Protein AF-A0A940TZG3-F1 (afdb_monomer_lite)

Sequence (164 aa):
MNTTQSSKTPIVAAWIVVLLCSLLPKIILQEVFGHKVSADVQALMSLSVIGIALLATLVWRSIRGLRQFLIVLVVLVGSQWLVYNRIDELGSYPGWLKNPSFNVYMLAEQSLNLLVTLAVIATLLLMKKKRQDFYLVKGDLDAPAQPIRWLGVKQGDRWKRFGA

Radius of gyration: 20.72 Å; chains: 1; bounding box: 46×43×55 Å

Secondary structure (DSSP, 8-state):
-------SHHHHHHHHHHHHHSSHHHHIIIIIT-----HHHHHHHHHHHHHHHHHHHHH-GGGGGGHHHHHHHHHHHHHHHHIIIIITTSTTHHHHHT-S-HHHHHHHHHHHHHHHHHHHHHHHHHTT--GGGGT-S---TTSBPPP-GGGT--TT-BGGGS--

pLDDT: mean 87.6, std 12.86, range [37.34, 97.81]

Foldseek 3Di:
DDPPDLPCVLVVLVVVLPCQLDCNVVCCCCVVVVDHDDLVNSLVRSLVSLVVLCVCLVVDVSNVVCNLVSVLSNLLSVLLSCLVVPVCPDDCNVVQCPDPDPVSNVVSVVVSVVSSVVSSVVSCVVVVHDCVVVPVDPDDQQDFDDDPPVVVRDTRDGNVVVPD

Structure (mmCIF, N/CA/C/O backbone):
data_AF-A0A940TZG3-F1
#
_entry.id   AF-A0A940TZG3-F1
#
loop_
_atom_site.group_PDB
_atom_site.id
_atom_site.type_symbol
_atom_site.label_atom_id
_atom_site.label_alt_id
_atom_site.label_comp_id
_atom_site.label_asym_id
_atom_site.label_entity_id
_atom_site.label_seq_id
_atom_site.pdbx_PDB_ins_code
_atom_site.Cartn_x
_atom_site.Cartn_y
_atom_site.Cartn_z
_atom_site.occupancy
_atom_site.B_iso_or_equiv
_atom_site.auth_seq_id
_atom_site.auth_comp_id
_atom_site.auth_asym_id
_atom_site.auth_atom_id
_atom_site.pdbx_PDB_model_num
ATOM 1 N N . MET A 1 1 ? -19.814 -0.977 36.874 1.00 37.34 1 MET A N 1
ATOM 2 C CA . MET A 1 1 ? -19.147 -0.616 35.601 1.00 37.34 1 MET A CA 1
ATOM 3 C C . MET A 1 1 ? -18.986 -1.885 34.785 1.00 37.34 1 MET A C 1
ATOM 5 O O . MET A 1 1 ? -18.140 -2.699 35.121 1.00 37.34 1 MET A O 1
ATOM 9 N N . ASN A 1 2 ? -19.831 -2.091 33.773 1.00 38.50 2 ASN A N 1
ATOM 10 C CA . ASN A 1 2 ? -19.703 -3.240 32.877 1.00 38.50 2 ASN A CA 1
ATOM 11 C C . ASN A 1 2 ? -18.550 -2.957 31.916 1.00 38.50 2 ASN A C 1
ATOM 13 O O . ASN A 1 2 ? -18.676 -2.131 31.014 1.00 38.50 2 ASN A O 1
ATOM 17 N N . THR A 1 3 ? -17.410 -3.602 32.136 1.00 43.81 3 THR A N 1
ATOM 18 C CA . THR A 1 3 ? -16.317 -3.634 31.171 1.00 43.81 3 THR A CA 1
ATOM 19 C C . THR A 1 3 ? -16.799 -4.440 29.970 1.00 43.81 3 THR A C 1
ATOM 21 O O . THR A 1 3 ? -16.796 -5.666 29.974 1.00 43.81 3 THR A O 1
ATOM 24 N N . THR A 1 4 ? -17.285 -3.757 28.934 1.00 51.00 4 THR A N 1
ATOM 25 C CA . THR A 1 4 ? -17.540 -4.373 27.629 1.00 51.00 4 THR A CA 1
ATOM 26 C C . THR A 1 4 ? -16.246 -5.022 27.157 1.00 51.00 4 THR A C 1
ATOM 28 O O . THR A 1 4 ? -15.313 -4.333 26.744 1.00 51.00 4 THR A O 1
ATOM 31 N N . GLN A 1 5 ? -16.173 -6.349 27.275 1.00 51.84 5 GLN A N 1
ATOM 32 C CA . GLN A 1 5 ? -15.099 -7.171 26.737 1.00 51.84 5 GLN A CA 1
ATOM 33 C C . GLN A 1 5 ? -14.952 -6.827 25.252 1.00 51.84 5 GLN A C 1
ATOM 35 O O . GLN A 1 5 ? -15.827 -7.130 24.441 1.00 51.84 5 GLN A O 1
ATOM 40 N N . SER A 1 6 ? -13.862 -6.142 24.903 1.00 58.22 6 SER A N 1
ATOM 41 C CA . SER A 1 6 ? -13.517 -5.864 23.512 1.00 58.22 6 SER A CA 1
ATOM 42 C C . SER A 1 6 ? -13.380 -7.202 22.788 1.00 58.22 6 SER A C 1
ATOM 44 O O . SER A 1 6 ? -12.505 -8.008 23.117 1.00 58.22 6 SER A O 1
ATOM 46 N N . SER A 1 7 ? -14.289 -7.487 21.853 1.00 71.44 7 SER A N 1
ATOM 47 C CA . SER A 1 7 ? -14.236 -8.723 21.078 1.00 71.44 7 SER A CA 1
ATOM 48 C C . SER A 1 7 ? -12.903 -8.765 20.330 1.00 71.44 7 SER A C 1
ATOM 50 O O . SER A 1 7 ? -12.586 -7.833 19.590 1.00 71.44 7 SER A O 1
ATOM 52 N N . LYS A 1 8 ? -12.129 -9.842 20.487 1.00 86.69 8 LYS A N 1
ATOM 53 C CA . LYS A 1 8 ? -10.861 -10.032 19.757 1.00 86.69 8 LYS A CA 1
ATOM 54 C C . LYS A 1 8 ? -11.081 -10.261 18.252 1.00 86.69 8 LYS A C 1
ATOM 56 O O . LYS A 1 8 ? -10.155 -10.114 17.464 1.00 86.69 8 LYS A O 1
ATOM 61 N N . THR A 1 9 ? -12.313 -10.569 17.847 1.00 88.25 9 THR A N 1
ATOM 62 C CA . THR A 1 9 ? -12.733 -10.890 16.475 1.00 88.25 9 THR A CA 1
ATOM 63 C C . THR A 1 9 ? -12.322 -9.859 15.412 1.00 88.25 9 THR A C 1
ATOM 65 O O . THR A 1 9 ? -11.658 -10.261 14.462 1.00 88.25 9 THR A O 1
ATOM 68 N N . PRO A 1 10 ? -12.635 -8.549 15.523 1.00 89.50 10 PRO A N 1
ATOM 69 C CA . PRO A 1 10 ? -12.191 -7.541 14.556 1.00 89.50 10 PRO A CA 1
ATOM 70 C C . PRO A 1 10 ? -10.668 -7.424 14.451 1.00 89.50 10 PRO A C 1
ATOM 72 O O . PRO A 1 10 ? -10.163 -7.182 13.361 1.00 89.50 10 PRO A O 1
ATOM 75 N N . ILE A 1 11 ? -9.938 -7.626 15.552 1.00 91.69 11 ILE A N 1
ATOM 76 C CA . ILE A 1 11 ? -8.469 -7.575 15.560 1.00 91.69 11 ILE A CA 1
ATOM 77 C C . ILE A 1 11 ? -7.903 -8.773 14.796 1.00 91.69 11 ILE A C 1
ATOM 79 O O . ILE A 1 11 ? -7.054 -8.603 13.927 1.00 91.69 11 ILE A O 1
ATOM 83 N N . VAL A 1 12 ? -8.402 -9.979 15.077 1.00 93.69 12 VAL A N 1
ATOM 84 C CA . VAL A 1 12 ? -7.994 -11.200 14.364 1.00 93.69 12 VAL A CA 1
ATOM 85 C C . VAL A 1 12 ? -8.344 -11.100 12.878 1.00 93.69 12 VAL A C 1
ATOM 87 O O . VAL A 1 12 ? -7.501 -11.386 12.034 1.00 93.69 12 VAL A O 1
ATOM 90 N N . ALA A 1 13 ? -9.548 -10.627 12.547 1.00 93.38 13 ALA A N 1
ATOM 91 C CA . ALA A 1 13 ? -9.963 -10.412 11.164 1.00 93.38 13 ALA A CA 1
ATOM 92 C C . ALA A 1 13 ? -9.050 -9.409 10.440 1.00 93.38 13 ALA A C 1
ATOM 94 O O . ALA A 1 13 ? -8.644 -9.663 9.309 1.00 93.38 13 ALA A O 1
ATOM 95 N N . ALA A 1 14 ? -8.680 -8.304 11.098 1.00 94.38 14 ALA A N 1
ATOM 96 C CA . ALA A 1 14 ? -7.744 -7.331 10.542 1.00 94.38 14 ALA A CA 1
ATOM 97 C C . ALA A 1 14 ? -6.375 -7.960 10.252 1.00 94.38 14 ALA A C 1
ATOM 99 O O . ALA A 1 14 ? -5.854 -7.788 9.154 1.00 94.38 14 ALA A O 1
ATOM 100 N N . TRP A 1 15 ? -5.823 -8.735 11.191 1.00 96.62 15 TRP A N 1
ATOM 101 C CA . TRP A 1 15 ? -4.545 -9.425 10.996 1.00 96.62 15 TRP A CA 1
ATOM 102 C C . TRP A 1 15 ? -4.584 -10.423 9.846 1.00 96.62 15 TRP A C 1
ATOM 104 O O . TRP A 1 15 ? -3.663 -10.437 9.036 1.00 96.62 15 TRP A O 1
ATOM 114 N N . ILE A 1 16 ? -5.653 -11.213 9.729 1.00 96.19 16 ILE A N 1
ATOM 115 C CA . ILE A 1 16 ? -5.824 -12.145 8.608 1.00 96.19 16 ILE A CA 1
ATOM 116 C C . ILE A 1 16 ? -5.810 -11.382 7.281 1.00 96.19 16 ILE A C 1
ATOM 118 O O . ILE A 1 16 ? -5.067 -11.752 6.374 1.00 96.19 16 ILE A O 1
ATOM 122 N N . VAL A 1 17 ? -6.574 -10.290 7.176 1.00 96.62 17 VAL A N 1
ATOM 123 C CA . VAL A 1 17 ? -6.608 -9.467 5.958 1.00 96.62 17 VAL A CA 1
ATOM 124 C C . VAL A 1 17 ? -5.228 -8.885 5.647 1.00 96.62 17 VAL A C 1
ATOM 126 O O . VAL A 1 17 ? -4.785 -8.974 4.507 1.00 96.62 17 VAL A O 1
ATOM 129 N N . VAL A 1 18 ? -4.521 -8.339 6.641 1.00 96.50 18 VAL A N 1
ATOM 130 C CA . VAL A 1 18 ? -3.173 -7.773 6.461 1.00 96.50 18 VAL A CA 1
ATOM 131 C C . VAL A 1 18 ? -2.186 -8.830 5.977 1.00 96.50 18 VAL A C 1
ATOM 133 O O . VAL A 1 18 ? -1.471 -8.592 5.008 1.00 96.50 18 VAL A O 1
ATOM 136 N N . LEU A 1 19 ? -2.167 -10.006 6.606 1.00 97.31 19 LEU A N 1
ATOM 137 C CA . LEU A 1 19 ? -1.275 -11.099 6.222 1.00 97.31 19 LEU A CA 1
ATOM 138 C C . LEU A 1 19 ? -1.537 -11.554 4.784 1.00 97.31 19 LEU A C 1
ATOM 140 O O . LEU A 1 19 ? -0.593 -11.683 4.006 1.00 97.31 19 LEU A O 1
ATOM 144 N N . LEU A 1 20 ? -2.807 -11.716 4.411 1.00 96.69 20 LEU A N 1
ATOM 145 C CA . LEU A 1 20 ? -3.214 -12.116 3.063 1.00 96.69 20 LEU A CA 1
ATOM 146 C C . LEU A 1 20 ? -3.005 -11.024 2.002 1.00 96.69 20 LEU A C 1
ATOM 148 O O . LEU A 1 20 ? -2.888 -11.348 0.827 1.00 96.69 20 LEU A O 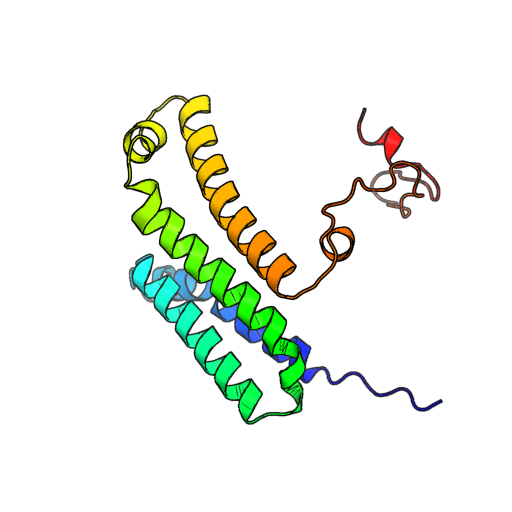1
ATOM 152 N N . CYS A 1 21 ? -2.953 -9.747 2.382 1.00 95.69 21 CYS A N 1
ATOM 153 C CA . CYS A 1 21 ? -2.664 -8.651 1.447 1.00 95.69 21 CYS A CA 1
ATOM 154 C C . CYS A 1 21 ? -1.169 -8.311 1.352 1.00 95.69 21 CYS A C 1
ATOM 156 O O . CYS A 1 21 ? -0.775 -7.524 0.489 1.00 95.69 21 CYS A O 1
ATOM 158 N N . SER A 1 22 ? -0.347 -8.850 2.256 1.00 94.69 22 SER A N 1
ATOM 159 C CA . SER A 1 22 ? 1.092 -8.591 2.310 1.00 94.69 22 SER A CA 1
ATOM 160 C C . SER A 1 22 ? 1.860 -9.309 1.191 1.00 94.69 22 SER A C 1
ATOM 162 O O . SER A 1 22 ? 1.285 -9.960 0.322 1.00 94.69 22 SER A O 1
ATOM 164 N N . LEU A 1 23 ? 3.192 -9.225 1.219 1.00 93.38 23 LEU A N 1
ATOM 165 C CA . LEU A 1 23 ? 4.049 -9.995 0.314 1.00 93.38 23 LEU A CA 1
ATOM 166 C C . LEU A 1 23 ? 4.066 -11.500 0.629 1.00 93.38 23 LEU A C 1
ATOM 168 O O . LEU A 1 23 ? 4.525 -12.271 -0.209 1.00 93.38 23 LEU A O 1
ATOM 172 N N . LEU A 1 24 ? 3.560 -11.938 1.790 1.00 95.12 24 LEU A N 1
ATOM 173 C CA . LEU A 1 24 ? 3.619 -13.344 2.212 1.00 95.12 24 LEU A CA 1
ATOM 174 C C . LEU A 1 24 ? 3.020 -14.317 1.187 1.00 95.12 24 LEU A C 1
ATOM 176 O O . LEU A 1 24 ? 3.726 -15.248 0.805 1.00 95.12 24 LEU A O 1
ATOM 180 N N . PRO A 1 25 ? 1.782 -14.132 0.687 1.00 94.50 25 PRO A N 1
ATOM 181 C CA . PRO A 1 25 ? 1.214 -15.056 -0.293 1.00 94.50 25 PRO A CA 1
ATOM 182 C C . PRO A 1 25 ? 2.023 -15.108 -1.588 1.00 94.50 25 PRO A C 1
ATOM 184 O O . PRO A 1 25 ? 2.188 -16.180 -2.159 1.00 94.50 25 PRO A O 1
ATOM 187 N N . LYS A 1 26 ? 2.572 -13.967 -2.024 1.00 94.44 26 LYS A N 1
ATOM 188 C CA . L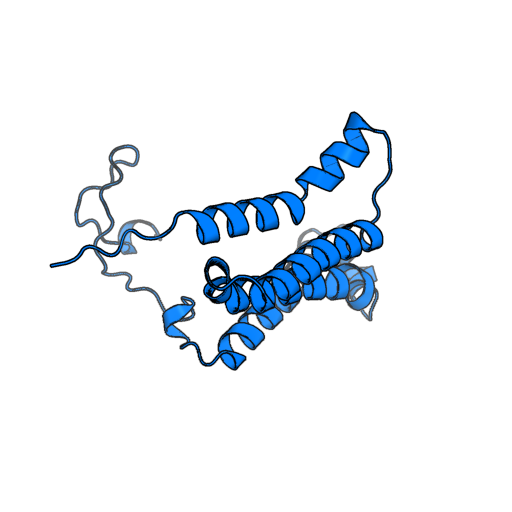YS A 1 26 ? 3.450 -13.901 -3.195 1.00 94.44 26 LYS A CA 1
ATOM 189 C C . LYS A 1 26 ? 4.731 -14.700 -2.977 1.00 94.44 26 LYS A C 1
ATOM 191 O O . LYS A 1 26 ? 5.069 -15.506 -3.835 1.00 94.44 26 LYS A O 1
ATOM 196 N N . ILE A 1 27 ? 5.404 -14.503 -1.844 1.00 94.25 27 ILE A N 1
ATOM 197 C CA . ILE A 1 27 ? 6.637 -15.223 -1.494 1.00 94.25 27 ILE A CA 1
ATOM 198 C C . ILE A 1 27 ? 6.364 -16.724 -1.426 1.00 94.25 27 ILE A C 1
ATOM 200 O O . ILE A 1 27 ? 7.097 -17.501 -2.019 1.00 94.25 27 ILE A O 1
ATOM 204 N N . ILE A 1 28 ? 5.280 -17.142 -0.768 1.00 95.88 28 ILE A N 1
ATOM 205 C CA . ILE A 1 28 ? 4.913 -18.558 -0.676 1.00 95.88 28 ILE A CA 1
ATOM 206 C C . ILE A 1 28 ? 4.668 -19.141 -2.075 1.00 95.88 28 ILE A C 1
ATOM 208 O O . ILE A 1 28 ? 5.231 -20.177 -2.413 1.00 95.88 28 ILE A O 1
ATOM 212 N N . LEU A 1 29 ? 3.874 -18.477 -2.918 1.00 95.56 29 LEU A N 1
ATOM 213 C CA . LEU A 1 29 ? 3.596 -18.953 -4.277 1.00 95.56 29 LEU A CA 1
ATOM 214 C C . LEU A 1 29 ? 4.853 -19.019 -5.153 1.00 95.56 29 LEU A C 1
ATOM 216 O O . LEU A 1 29 ? 5.009 -19.973 -5.912 1.00 95.56 29 LEU A O 1
ATOM 220 N N . GLN A 1 30 ? 5.748 -18.039 -5.038 1.00 95.62 30 GLN A N 1
ATOM 221 C CA . GLN A 1 30 ? 6.972 -17.977 -5.837 1.00 95.62 30 GLN A CA 1
ATOM 222 C C . GLN A 1 30 ? 8.027 -18.979 -5.361 1.00 95.62 30 GLN A C 1
ATOM 224 O O . GLN A 1 30 ? 8.519 -19.756 -6.173 1.00 95.62 30 GLN A O 1
ATOM 229 N N . GLU A 1 31 ? 8.338 -18.991 -4.067 1.00 94.69 31 GLU A N 1
ATOM 230 C CA . GLU A 1 31 ? 9.456 -19.760 -3.508 1.00 94.69 31 GLU A CA 1
ATOM 231 C C . GLU A 1 31 ? 9.083 -21.211 -3.194 1.00 94.69 31 GLU A C 1
ATOM 233 O O . GLU A 1 31 ? 9.894 -22.113 -3.381 1.00 94.69 31 GLU A O 1
ATOM 238 N N . VAL A 1 32 ? 7.855 -21.467 -2.729 1.00 95.75 32 VAL A N 1
ATOM 239 C CA . VAL A 1 32 ? 7.424 -22.823 -2.341 1.00 95.75 32 VAL A CA 1
ATOM 240 C C . VAL A 1 32 ? 6.801 -23.562 -3.521 1.00 95.75 32 VAL A C 1
ATOM 242 O O . VAL A 1 32 ? 7.040 -24.754 -3.696 1.00 95.75 32 VAL A O 1
ATOM 245 N N . PHE A 1 33 ? 6.004 -22.866 -4.337 1.00 94.38 33 PHE A N 1
ATOM 246 C CA . PHE A 1 33 ? 5.251 -23.481 -5.437 1.00 94.38 33 PHE A CA 1
ATOM 247 C C . PHE A 1 33 ? 5.826 -23.189 -6.832 1.00 94.38 33 PHE A C 1
ATOM 249 O O . PHE A 1 33 ? 5.330 -23.731 -7.817 1.00 94.38 33 PHE A O 1
ATOM 256 N N . GLY A 1 34 ? 6.856 -22.343 -6.953 1.00 92.38 34 GLY A N 1
ATOM 257 C CA . GLY A 1 34 ? 7.477 -22.008 -8.241 1.00 92.38 34 GLY A CA 1
ATOM 258 C C . GLY A 1 34 ? 6.598 -21.161 -9.173 1.00 92.38 34 GLY A C 1
ATOM 259 O O . GLY A 1 34 ? 6.909 -21.008 -10.356 1.00 92.38 34 GLY A O 1
ATOM 260 N N . HIS A 1 35 ? 5.492 -20.599 -8.679 1.00 92.44 35 HIS A N 1
ATOM 261 C CA . HIS A 1 35 ? 4.564 -19.799 -9.473 1.00 92.44 35 HIS A CA 1
ATOM 262 C C . HIS A 1 35 ? 4.963 -18.323 -9.474 1.00 92.44 35 HIS A C 1
ATOM 264 O O . HIS A 1 35 ? 4.881 -17.629 -8.461 1.00 92.44 35 HIS A O 1
ATOM 270 N N . LYS A 1 36 ? 5.335 -17.793 -10.644 1.00 91.69 36 LYS A N 1
ATOM 271 C CA . LYS A 1 36 ? 5.643 -16.366 -10.802 1.00 91.69 36 LYS A CA 1
ATOM 272 C C . LYS A 1 36 ? 4.377 -15.513 -10.687 1.00 91.69 36 LYS A C 1
ATOM 274 O O . LYS A 1 36 ? 3.588 -15.425 -11.621 1.00 91.69 36 LYS A O 1
ATOM 279 N N . VAL A 1 37 ? 4.221 -14.840 -9.551 1.00 92.69 37 VAL A N 1
ATOM 280 C CA . VAL A 1 37 ? 3.147 -13.860 -9.327 1.00 92.69 37 VAL A CA 1
ATOM 281 C C . VAL A 1 37 ? 3.551 -12.482 -9.869 1.00 92.69 37 VAL A C 1
ATOM 283 O O . VAL A 1 37 ? 4.501 -11.871 -9.369 1.00 92.69 37 VAL A O 1
ATOM 286 N N . SER A 1 38 ? 2.832 -11.992 -10.884 1.00 93.50 38 SER A N 1
ATOM 287 C CA . SER A 1 38 ? 2.985 -10.628 -11.415 1.00 93.50 38 SER A CA 1
ATOM 288 C C . SER A 1 38 ? 2.355 -9.578 -10.488 1.00 93.50 38 SER A C 1
ATOM 290 O O . SER A 1 38 ? 1.576 -9.911 -9.592 1.00 93.50 38 SER A O 1
ATOM 292 N N . ALA A 1 39 ? 2.671 -8.298 -10.706 1.00 90.69 39 ALA A N 1
ATOM 293 C CA . ALA A 1 39 ? 2.089 -7.197 -9.934 1.00 90.69 39 ALA A CA 1
ATOM 294 C C . ALA A 1 39 ? 0.557 -7.117 -10.085 1.00 90.69 39 ALA A C 1
ATOM 296 O O . ALA A 1 39 ? -0.139 -6.876 -9.099 1.00 90.69 39 ALA A O 1
ATOM 297 N N . ASP A 1 40 ? 0.029 -7.393 -11.282 1.00 94.31 40 ASP A N 1
ATOM 298 C CA . ASP A 1 40 ? -1.416 -7.433 -11.544 1.00 94.31 40 ASP A CA 1
ATOM 299 C C . ASP A 1 40 ? -2.111 -8.540 -10.752 1.00 94.31 40 ASP A C 1
ATOM 301 O O . ASP A 1 40 ? -3.124 -8.300 -10.097 1.00 94.31 40 ASP A O 1
ATOM 305 N N . VAL A 1 41 ? -1.543 -9.751 -10.762 1.00 94.69 41 VAL A N 1
ATOM 306 C CA . VAL A 1 41 ? -2.100 -10.893 -10.025 1.00 94.69 41 VAL A CA 1
ATOM 307 C C . VAL A 1 41 ? -2.036 -10.634 -8.523 1.00 94.69 41 VAL A C 1
ATOM 309 O O . VAL A 1 41 ? -3.010 -10.883 -7.818 1.00 94.69 41 VAL A O 1
ATOM 312 N N . GLN A 1 42 ? -0.928 -10.074 -8.031 1.00 94.75 42 GLN A N 1
ATOM 313 C CA . GLN A 1 42 ? -0.787 -9.704 -6.625 1.00 94.75 42 GLN A CA 1
ATOM 314 C C . GLN A 1 42 ? -1.846 -8.676 -6.202 1.00 94.75 42 GLN A C 1
ATOM 316 O O . GLN A 1 42 ? -2.507 -8.861 -5.180 1.00 94.75 42 GLN A O 1
ATOM 321 N N . ALA A 1 43 ? -2.030 -7.607 -6.981 1.00 95.38 43 ALA A N 1
ATOM 322 C CA . ALA A 1 43 ? -3.036 -6.593 -6.689 1.00 95.38 43 ALA A CA 1
ATOM 323 C C . ALA A 1 43 ? -4.451 -7.179 -6.737 1.00 95.38 43 ALA A C 1
ATOM 325 O O . ALA A 1 43 ? -5.245 -6.924 -5.834 1.00 95.38 43 ALA A O 1
ATOM 326 N N . LEU A 1 44 ? -4.750 -8.018 -7.733 1.00 96.44 44 LEU A N 1
ATOM 327 C CA . LEU A 1 44 ? -6.036 -8.699 -7.853 1.00 96.44 44 LEU A CA 1
ATOM 328 C C . LEU A 1 44 ? -6.316 -9.603 -6.648 1.00 96.44 44 LEU A C 1
ATOM 330 O O . LEU A 1 44 ? -7.421 -9.562 -6.108 1.00 96.44 44 LEU A O 1
ATOM 334 N N . MET A 1 45 ? -5.333 -10.385 -6.193 1.00 96.38 45 MET A N 1
ATOM 335 C CA . MET A 1 45 ? -5.456 -11.224 -4.997 1.00 96.38 45 MET A CA 1
ATOM 336 C C . MET A 1 45 ? -5.769 -10.380 -3.758 1.00 96.38 45 MET A C 1
ATOM 338 O O . MET A 1 45 ? -6.761 -10.640 -3.075 1.00 96.38 45 MET A O 1
ATOM 342 N N . SER A 1 46 ? -4.976 -9.337 -3.498 1.00 97.00 46 SER A N 1
ATOM 343 C CA . SER A 1 46 ? -5.174 -8.456 -2.343 1.00 97.00 46 SER A CA 1
ATOM 344 C C . SER A 1 46 ? -6.527 -7.741 -2.401 1.00 97.00 46 SER A C 1
ATOM 346 O O . SER A 1 46 ? -7.274 -7.750 -1.424 1.00 97.00 46 SER A O 1
ATOM 348 N N . LEU A 1 47 ? -6.909 -7.181 -3.553 1.00 97.50 47 LEU A N 1
ATOM 349 C CA . LEU A 1 47 ? -8.208 -6.525 -3.732 1.00 97.50 47 LEU A CA 1
ATOM 350 C C . LEU A 1 47 ? -9.377 -7.505 -3.586 1.00 97.50 47 LEU A C 1
ATOM 352 O O . LEU A 1 47 ? -10.403 -7.133 -3.020 1.00 97.50 47 LEU A O 1
ATOM 356 N N . SER A 1 48 ? -9.220 -8.757 -4.020 1.00 97.38 48 SER A N 1
ATOM 357 C CA . SER A 1 48 ? -10.232 -9.803 -3.829 1.00 97.38 48 SER A CA 1
ATOM 358 C C . SER A 1 48 ? -10.419 -10.133 -2.349 1.00 97.38 48 SER A C 1
ATOM 360 O O . SER A 1 48 ? -11.550 -10.176 -1.868 1.00 97.38 48 SER A O 1
ATOM 362 N N . VAL A 1 49 ? -9.325 -10.287 -1.596 1.00 97.75 49 VAL A N 1
ATOM 363 C CA . VAL A 1 49 ? -9.368 -10.508 -0.139 1.00 97.75 49 VAL A CA 1
ATOM 364 C C . VAL A 1 49 ? -10.071 -9.346 0.562 1.00 97.75 49 VAL A C 1
ATOM 366 O O . VAL A 1 49 ? -10.961 -9.566 1.387 1.00 97.75 49 VAL A O 1
ATOM 369 N N . ILE A 1 50 ? -9.723 -8.105 0.213 1.00 97.50 50 ILE A N 1
ATOM 370 C CA . ILE A 1 50 ? -10.340 -6.913 0.804 1.00 97.50 50 ILE A CA 1
ATOM 371 C C . ILE A 1 50 ? -11.819 -6.809 0.411 1.00 97.50 50 ILE A C 1
ATOM 373 O O . ILE A 1 50 ? -12.652 -6.486 1.257 1.00 97.50 50 ILE A O 1
ATOM 377 N N . GLY A 1 51 ? -12.165 -7.124 -0.838 1.00 97.12 51 GLY A N 1
ATOM 378 C CA . GLY A 1 51 ? -13.540 -7.156 -1.332 1.00 97.12 51 GLY A CA 1
ATOM 379 C C . GLY A 1 51 ? -14.402 -8.155 -0.562 1.00 97.12 51 GLY A C 1
ATOM 380 O O . GLY A 1 51 ? -15.472 -7.797 -0.069 1.00 97.12 51 GLY A O 1
ATOM 381 N N . ILE A 1 52 ? -13.902 -9.376 -0.358 1.00 97.00 52 ILE A N 1
ATOM 382 C CA . ILE A 1 52 ? -14.570 -10.397 0.461 1.00 97.00 52 ILE A CA 1
ATOM 383 C C . ILE A 1 52 ? -14.725 -9.908 1.906 1.00 97.00 52 ILE A C 1
ATOM 385 O O . ILE A 1 52 ? -15.808 -10.023 2.481 1.00 97.00 52 ILE A O 1
ATOM 389 N N . ALA A 1 53 ? -13.685 -9.307 2.492 1.00 95.88 53 ALA A N 1
ATOM 390 C CA . ALA A 1 53 ? -13.754 -8.762 3.846 1.00 95.88 53 ALA A CA 1
ATOM 391 C C . ALA A 1 53 ? -14.792 -7.631 3.965 1.00 95.88 53 ALA A C 1
ATOM 393 O O . ALA A 1 53 ? -15.550 -7.590 4.936 1.00 95.88 53 ALA A O 1
ATOM 394 N N . LEU A 1 54 ? -14.882 -6.743 2.968 1.00 95.56 54 LEU A N 1
ATOM 395 C CA . LEU A 1 54 ? -15.884 -5.676 2.905 1.00 95.56 54 LEU A CA 1
ATOM 396 C C . LEU A 1 54 ? -17.301 -6.248 2.839 1.00 95.56 54 LEU A C 1
ATOM 398 O O . LEU A 1 54 ? -18.158 -5.817 3.616 1.00 95.56 54 LEU A O 1
ATOM 402 N N . LEU A 1 55 ? -17.537 -7.251 1.989 1.00 95.81 55 LEU A N 1
ATOM 403 C CA . LEU A 1 55 ? -18.819 -7.956 1.908 1.00 95.81 55 LEU A CA 1
ATOM 404 C C . LEU A 1 55 ? -19.169 -8.633 3.238 1.00 95.81 55 LEU A C 1
ATOM 406 O O . LEU A 1 55 ? -20.296 -8.501 3.723 1.00 95.81 55 LEU A O 1
ATOM 410 N N . ALA A 1 56 ? -18.193 -9.260 3.899 1.00 94.12 56 ALA A N 1
ATOM 411 C CA . ALA A 1 56 ? -18.385 -9.865 5.213 1.00 94.12 56 ALA A CA 1
ATOM 412 C C . ALA A 1 56 ? -18.838 -8.831 6.261 1.00 94.12 56 ALA A C 1
ATOM 414 O O . ALA A 1 56 ? -19.646 -9.155 7.134 1.00 94.12 56 ALA A O 1
ATOM 415 N N . THR A 1 57 ? -18.420 -7.561 6.154 1.00 93.44 57 THR A N 1
ATOM 416 C CA . THR A 1 57 ? -18.905 -6.498 7.055 1.00 93.44 57 THR A CA 1
ATOM 417 C C . THR A 1 57 ? -20.382 -6.134 6.871 1.00 93.44 57 THR A C 1
ATOM 419 O O . THR A 1 57 ? -20.961 -5.471 7.736 1.00 93.44 57 THR A O 1
ATOM 422 N N . LEU A 1 58 ? -21.026 -6.500 5.761 1.00 91.06 58 LEU A N 1
ATOM 423 C CA . LEU A 1 58 ? -22.463 -6.269 5.569 1.00 91.06 58 LEU A CA 1
ATOM 424 C C . LEU A 1 58 ? -23.271 -7.254 6.423 1.00 91.06 58 LEU A C 1
ATOM 426 O O . LEU A 1 58 ? -24.167 -6.850 7.174 1.00 91.06 58 LEU A O 1
ATOM 430 N N . VAL A 1 59 ? -22.866 -8.523 6.382 1.00 92.00 59 VAL A N 1
ATOM 431 C CA . VAL A 1 59 ? -23.530 -9.642 7.059 1.00 92.00 59 VAL A CA 1
ATOM 432 C C . VAL A 1 59 ? -23.158 -9.693 8.545 1.00 92.00 59 VAL A C 1
ATOM 434 O O . VAL A 1 59 ? -24.025 -9.830 9.408 1.00 92.00 59 VAL A O 1
ATOM 437 N N . TRP A 1 60 ? -21.880 -9.498 8.882 1.00 88.75 60 TRP A N 1
ATOM 438 C CA . TRP A 1 60 ? -21.365 -9.771 10.221 1.00 88.75 60 TRP A CA 1
ATOM 439 C C . TRP A 1 60 ? -21.177 -8.495 11.055 1.00 88.75 60 TRP A C 1
ATOM 441 O O . TRP A 1 60 ? -20.248 -7.708 10.862 1.00 88.75 60 TRP A O 1
ATOM 451 N N . ARG A 1 61 ? -22.064 -8.294 12.044 1.00 83.12 61 ARG A N 1
ATOM 452 C CA . ARG A 1 61 ? -22.075 -7.102 12.921 1.00 83.12 61 ARG A CA 1
ATOM 453 C C . ARG A 1 61 ? -20.750 -6.869 13.659 1.00 83.12 61 ARG A C 1
ATOM 455 O O . ARG A 1 61 ? -20.355 -5.718 13.811 1.00 83.12 61 ARG A O 1
ATOM 462 N N . SER A 1 62 ? -20.052 -7.937 14.056 1.00 85.06 62 SER A N 1
ATOM 463 C CA . SER A 1 62 ? -18.809 -7.860 14.843 1.00 85.06 62 SER A CA 1
ATOM 464 C C . SER A 1 62 ? -17.639 -7.194 14.110 1.00 85.06 62 SER A C 1
ATOM 466 O O . SER A 1 62 ? -16.758 -6.648 14.766 1.00 85.06 62 SER A O 1
ATOM 468 N N . ILE A 1 63 ? -17.617 -7.226 12.773 1.00 89.25 63 ILE A N 1
ATOM 469 C CA . ILE A 1 63 ? -16.522 -6.677 11.952 1.00 89.25 63 ILE A CA 1
ATOM 470 C C . ILE A 1 63 ? -16.927 -5.402 11.200 1.00 89.25 63 ILE A C 1
ATOM 472 O O . ILE A 1 63 ? -16.138 -4.853 10.437 1.00 89.25 63 ILE A O 1
ATOM 476 N N . ARG A 1 64 ? -18.135 -4.868 11.440 1.00 87.00 64 ARG A N 1
ATOM 477 C CA . ARG A 1 64 ? -18.611 -3.617 10.813 1.00 87.00 64 ARG A CA 1
ATOM 478 C C . ARG A 1 64 ? -17.701 -2.423 11.073 1.00 87.00 64 ARG A C 1
ATOM 480 O O . ARG A 1 64 ? -17.548 -1.583 10.191 1.00 87.00 64 ARG A O 1
ATOM 487 N N . GLY A 1 65 ? -17.075 -2.369 12.250 1.00 87.44 65 GLY A N 1
ATOM 488 C CA . GLY A 1 65 ? -16.112 -1.320 12.593 1.00 87.44 65 GLY A CA 1
ATOM 489 C C . GLY A 1 65 ? -14.876 -1.298 11.686 1.00 87.44 65 GLY A C 1
ATOM 490 O O . GLY A 1 65 ? -14.226 -0.264 11.571 1.00 87.44 65 GLY A O 1
ATOM 491 N N . LEU A 1 66 ? -14.581 -2.398 10.984 1.00 92.25 66 LEU A N 1
ATOM 492 C CA . LEU A 1 66 ? -13.399 -2.529 10.137 1.00 92.25 66 LEU A CA 1
ATOM 493 C C . LEU A 1 66 ? -13.556 -1.861 8.760 1.00 92.25 66 LEU A C 1
ATOM 495 O O . LEU A 1 66 ? -12.573 -1.698 8.050 1.00 92.25 66 LEU A O 1
ATOM 499 N N . ARG A 1 67 ? -14.762 -1.423 8.371 1.00 93.12 67 ARG A N 1
ATOM 500 C CA . ARG A 1 67 ? -15.019 -0.845 7.035 1.00 93.12 67 ARG A CA 1
ATOM 501 C C . ARG A 1 67 ? -14.073 0.292 6.681 1.00 93.12 67 ARG A C 1
ATOM 503 O O . ARG A 1 67 ? -13.540 0.319 5.582 1.00 93.12 67 ARG A O 1
ATOM 510 N N . GLN A 1 68 ? -13.854 1.209 7.620 1.00 92.25 68 GLN A N 1
ATOM 511 C CA . GLN A 1 68 ? -12.967 2.350 7.405 1.00 92.25 68 GLN A CA 1
ATOM 512 C C . GLN A 1 68 ? -11.523 1.903 7.151 1.00 92.25 68 GLN A C 1
ATOM 514 O O . GLN A 1 68 ? -10.884 2.390 6.226 1.00 92.25 68 GLN A O 1
ATOM 519 N N . PHE A 1 69 ? -11.044 0.932 7.929 1.00 93.75 69 PHE A N 1
ATOM 520 C CA . PHE A 1 69 ? -9.727 0.332 7.740 1.00 93.75 69 PHE A CA 1
ATOM 521 C C . PHE A 1 69 ? -9.610 -0.360 6.374 1.00 93.75 69 PHE A C 1
ATOM 523 O O . PHE A 1 69 ? -8.652 -0.121 5.647 1.00 93.75 69 PHE A O 1
ATOM 530 N N . LEU A 1 70 ? -10.611 -1.158 5.991 1.00 96.00 70 LEU A N 1
ATOM 531 C CA . LEU A 1 70 ? -10.627 -1.855 4.704 1.00 96.00 70 LEU A CA 1
ATOM 532 C C . LEU A 1 70 ? -10.667 -0.883 3.520 1.00 96.00 70 LEU A C 1
ATOM 534 O O . LEU A 1 70 ? -9.971 -1.116 2.543 1.00 96.00 70 LEU A O 1
ATOM 538 N N . ILE A 1 71 ? -11.423 0.217 3.608 1.00 95.81 71 ILE A N 1
ATOM 539 C CA . ILE A 1 71 ? -11.453 1.262 2.569 1.00 95.81 71 ILE A CA 1
ATOM 540 C C . ILE A 1 71 ? -10.062 1.868 2.376 1.00 95.81 71 ILE A C 1
ATOM 542 O O . ILE A 1 71 ? -9.597 1.984 1.245 1.00 95.81 71 ILE A O 1
ATOM 546 N N . VAL A 1 72 ? -9.374 2.212 3.468 1.00 95.69 72 VAL A N 1
ATOM 547 C CA . VAL A 1 72 ? -7.997 2.721 3.396 1.00 95.69 72 VAL A CA 1
ATOM 548 C C . VAL A 1 72 ? -7.068 1.680 2.771 1.00 95.69 72 VAL A C 1
ATOM 550 O O . VAL A 1 72 ? -6.214 2.036 1.966 1.00 95.69 72 VAL A O 1
ATOM 553 N N . LEU A 1 73 ? -7.266 0.396 3.077 1.00 96.56 73 LEU A N 1
ATOM 554 C CA . LEU A 1 73 ? -6.473 -0.687 2.503 1.00 96.56 73 LEU A CA 1
ATOM 555 C C . LEU A 1 73 ? -6.738 -0.880 0.998 1.00 96.56 73 LEU A C 1
ATOM 557 O O . LEU A 1 73 ? -5.786 -1.085 0.250 1.00 96.56 73 LEU A O 1
ATOM 561 N N . VAL A 1 74 ? -7.991 -0.744 0.535 1.00 97.81 74 VAL A N 1
ATOM 562 C CA . VAL A 1 74 ? -8.325 -0.706 -0.905 1.00 97.81 74 VAL A CA 1
ATOM 563 C C . VAL A 1 74 ? -7.573 0.430 -1.580 1.00 97.81 74 VAL A C 1
ATOM 565 O O . VAL A 1 74 ? -6.950 0.217 -2.616 1.00 97.81 74 VAL A O 1
ATOM 568 N N . VAL A 1 75 ? -7.611 1.629 -0.993 1.00 97.81 75 VAL A N 1
ATOM 569 C CA . VAL A 1 75 ? -6.923 2.796 -1.553 1.00 97.81 75 VAL A CA 1
ATOM 570 C C . VAL A 1 75 ? -5.421 2.574 -1.583 1.00 97.81 75 VAL A C 1
ATOM 572 O O . VAL A 1 75 ? -4.805 2.880 -2.595 1.00 97.81 75 VAL A O 1
ATOM 575 N N . LEU A 1 76 ? -4.831 2.020 -0.525 1.00 97.19 76 LEU A N 1
ATOM 576 C CA . LEU A 1 76 ? -3.400 1.740 -0.477 1.00 97.19 76 LEU A CA 1
ATOM 577 C C . LEU A 1 76 ? -2.984 0.774 -1.594 1.00 97.19 76 LEU A C 1
ATOM 579 O O . LEU A 1 76 ? -2.121 1.111 -2.399 1.00 97.19 76 LEU A O 1
ATOM 583 N N . VAL A 1 77 ? -3.629 -0.394 -1.676 1.00 96.75 77 VAL A N 1
ATOM 584 C CA . VAL A 1 77 ? -3.304 -1.424 -2.676 1.00 96.75 77 VAL A CA 1
ATOM 585 C C . VAL A 1 77 ? -3.589 -0.924 -4.092 1.00 96.75 77 VAL A C 1
ATOM 587 O O . VAL A 1 77 ? -2.752 -1.071 -4.980 1.00 96.75 77 VAL A O 1
ATOM 590 N N . GLY A 1 78 ? -4.751 -0.302 -4.305 1.00 97.50 78 GLY A N 1
ATOM 591 C CA . GLY A 1 78 ? -5.156 0.226 -5.605 1.00 97.50 78 GLY A CA 1
ATOM 592 C C . GLY A 1 78 ? -4.255 1.362 -6.082 1.00 97.50 78 GLY A C 1
ATOM 593 O O . GLY A 1 78 ? -3.853 1.372 -7.242 1.00 97.50 78 GLY A O 1
ATOM 594 N N . SER A 1 79 ? -3.880 2.281 -5.187 1.00 97.75 79 SER A N 1
ATOM 595 C CA . SER A 1 79 ? -2.956 3.371 -5.517 1.00 97.75 79 SER A CA 1
ATOM 596 C C . SER A 1 79 ? -1.568 2.826 -5.805 1.00 97.75 79 SER A C 1
ATOM 598 O O . SER A 1 79 ? -0.976 3.220 -6.796 1.00 97.75 79 SER A O 1
ATOM 600 N N . GLN A 1 80 ? -1.058 1.887 -5.007 1.00 96.81 80 GLN A N 1
ATOM 601 C CA . GLN A 1 80 ? 0.247 1.285 -5.270 1.00 96.81 80 GLN A CA 1
ATOM 602 C C . GLN A 1 80 ? 0.280 0.602 -6.643 1.00 96.81 80 GLN A C 1
ATOM 604 O O . GLN A 1 80 ? 1.205 0.841 -7.412 1.00 96.81 80 GLN A O 1
ATOM 609 N N . TRP A 1 81 ? -0.744 -0.187 -6.982 1.00 96.62 81 TRP A N 1
ATOM 610 C CA . TRP A 1 81 ? -0.850 -0.805 -8.305 1.00 96.62 81 TRP A CA 1
ATOM 611 C C . TRP A 1 81 ? -0.933 0.237 -9.427 1.00 96.62 81 TRP A C 1
ATOM 613 O O . TRP A 1 81 ? -0.241 0.111 -10.430 1.00 96.62 81 TRP A O 1
ATOM 623 N N . LEU A 1 82 ? -1.750 1.280 -9.259 1.00 97.19 82 LEU A N 1
ATOM 624 C CA . LEU A 1 82 ? -1.909 2.327 -10.267 1.00 97.19 82 LEU A CA 1
ATOM 625 C C . LEU A 1 82 ? -0.612 3.117 -10.466 1.00 97.19 82 LEU A C 1
ATOM 627 O O . LEU A 1 82 ? -0.210 3.376 -11.595 1.00 97.19 82 LEU A O 1
ATOM 631 N N . VAL A 1 83 ? 0.043 3.512 -9.376 1.00 97.00 83 VAL A N 1
ATOM 632 C CA . VAL A 1 83 ? 1.249 4.334 -9.439 1.00 97.00 83 VAL A CA 1
ATOM 633 C C . VAL A 1 83 ? 2.399 3.561 -10.085 1.00 97.00 83 VAL A C 1
ATOM 635 O O . VAL A 1 83 ? 3.032 4.094 -10.988 1.00 97.00 83 VAL A O 1
ATOM 638 N N . TYR A 1 84 ? 2.629 2.314 -9.671 1.00 94.88 84 TYR A N 1
ATOM 639 C CA . TYR A 1 84 ? 3.795 1.523 -10.084 1.00 94.88 84 TYR A CA 1
ATOM 640 C C . TYR A 1 84 ? 3.598 0.640 -11.322 1.00 94.88 84 TYR A C 1
ATOM 642 O O . TYR A 1 84 ? 4.529 -0.062 -11.694 1.00 94.88 84 TYR A O 1
ATOM 650 N N . ASN A 1 85 ? 2.401 0.605 -11.913 1.00 94.31 85 ASN A N 1
ATOM 651 C CA . ASN A 1 85 ? 2.171 -0.126 -13.167 1.00 94.31 85 ASN A CA 1
ATOM 652 C C . ASN A 1 85 ? 1.539 0.741 -14.263 1.00 94.31 85 ASN A C 1
ATOM 654 O O . ASN A 1 85 ? 1.155 0.216 -15.308 1.00 94.31 85 ASN A O 1
ATOM 658 N N . ARG A 1 86 ? 1.288 2.027 -13.992 1.00 94.12 86 ARG A N 1
ATOM 659 C CA . ARG A 1 86 ? 0.646 2.942 -14.948 1.00 94.12 86 ARG A CA 1
ATOM 660 C C . ARG A 1 86 ? 1.273 4.318 -14.903 1.00 94.12 86 ARG A C 1
ATOM 662 O O . ARG A 1 86 ? 1.573 4.851 -15.958 1.00 94.12 86 ARG A O 1
ATOM 669 N N . ILE A 1 87 ? 1.430 4.922 -13.722 1.00 94.38 87 ILE A N 1
ATOM 670 C CA . ILE A 1 87 ? 1.947 6.300 -13.621 1.00 94.38 87 ILE A CA 1
ATOM 671 C C . ILE A 1 87 ? 3.456 6.353 -13.861 1.00 94.38 87 ILE A C 1
ATOM 673 O O . ILE A 1 87 ? 3.938 7.288 -14.497 1.00 94.38 87 ILE A O 1
ATOM 677 N N . ASP A 1 88 ? 4.191 5.356 -13.389 1.00 93.81 88 ASP A N 1
ATOM 678 C CA . ASP A 1 88 ? 5.632 5.209 -13.594 1.00 93.81 88 ASP A CA 1
ATOM 679 C C . ASP A 1 88 ? 6.028 5.018 -15.071 1.00 93.81 88 ASP A C 1
ATOM 681 O O . ASP A 1 88 ? 7.163 5.304 -15.451 1.00 93.81 88 ASP A O 1
ATOM 685 N N . GLU A 1 89 ? 5.083 4.610 -15.920 1.00 94.19 89 GLU A N 1
ATOM 686 C C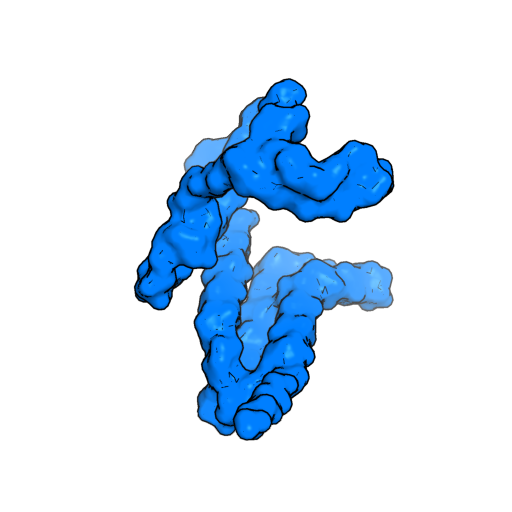A . GLU A 1 89 ? 5.253 4.515 -17.373 1.00 94.19 89 GLU A CA 1
ATOM 687 C C . GLU A 1 89 ? 5.072 5.864 -18.098 1.00 94.19 89 GLU A C 1
ATOM 689 O O . GLU A 1 89 ? 5.403 5.988 -19.280 1.00 94.19 89 GLU A O 1
ATOM 694 N N . LEU A 1 90 ? 4.555 6.895 -17.418 1.00 93.56 90 LEU A N 1
ATOM 695 C CA . LEU A 1 90 ? 4.193 8.170 -18.038 1.00 93.56 90 LEU A CA 1
ATOM 696 C C . LEU A 1 90 ? 5.328 9.200 -17.988 1.00 93.56 90 LEU A C 1
ATOM 698 O O . LEU A 1 90 ? 6.046 9.356 -16.998 1.00 93.56 90 LEU A O 1
ATOM 702 N N . GLY A 1 91 ? 5.416 10.001 -19.051 1.00 93.56 91 GLY A N 1
ATOM 703 C CA . GLY A 1 91 ? 6.276 11.183 -19.104 1.00 93.56 91 GLY A CA 1
ATOM 704 C C . GLY A 1 91 ? 7.753 10.858 -18.873 1.00 93.56 91 GLY A C 1
ATOM 705 O O . GLY A 1 91 ? 8.336 10.036 -19.576 1.00 93.56 91 GLY A O 1
ATOM 706 N N . SER A 1 92 ? 8.366 11.534 -17.900 1.00 93.81 92 SER A N 1
ATOM 707 C CA . SER A 1 92 ? 9.802 11.414 -17.608 1.00 93.81 92 SER A CA 1
ATOM 708 C C . SER A 1 92 ? 10.154 10.264 -16.660 1.00 93.81 92 SER A C 1
ATOM 710 O O . SER A 1 92 ? 11.338 9.945 -16.529 1.00 93.81 92 SER A O 1
ATOM 712 N N . TYR A 1 93 ? 9.168 9.632 -16.009 1.00 95.31 93 TYR A N 1
ATOM 713 C CA . TYR A 1 93 ? 9.419 8.588 -15.010 1.00 95.31 93 TYR A CA 1
ATOM 714 C C . TYR A 1 93 ? 10.229 7.406 -15.556 1.00 95.31 93 TYR A C 1
ATOM 716 O O . TYR A 1 93 ? 11.226 7.066 -14.917 1.00 95.31 93 TYR A O 1
ATOM 724 N N . PRO A 1 94 ? 9.951 6.844 -16.751 1.00 95.94 94 PRO A N 1
ATOM 725 C CA . PRO A 1 94 ? 10.752 5.739 -17.281 1.00 95.94 94 PRO A CA 1
ATOM 726 C C . PRO A 1 94 ? 12.226 6.105 -17.471 1.00 95.94 94 PRO A C 1
ATOM 728 O O . PRO A 1 94 ? 13.110 5.272 -17.273 1.00 95.94 94 PRO A O 1
ATOM 731 N N . GLY A 1 95 ? 12.500 7.354 -17.861 1.00 95.75 95 GLY A N 1
ATOM 732 C CA . GLY A 1 95 ? 13.858 7.862 -18.040 1.00 95.75 95 GLY A CA 1
ATOM 733 C C . GLY A 1 95 ? 14.575 8.086 -16.711 1.00 95.75 95 GLY A C 1
ATOM 734 O O . GLY A 1 95 ? 15.755 7.766 -16.588 1.00 95.75 95 GLY A O 1
ATOM 735 N N . TRP A 1 96 ? 13.869 8.597 -15.701 1.00 95.44 96 TRP A N 1
ATOM 736 C CA . TRP A 1 96 ? 14.432 8.800 -14.366 1.00 95.44 96 TRP A CA 1
ATOM 737 C C . TRP A 1 96 ? 14.666 7.483 -13.622 1.00 95.44 96 TRP A C 1
ATOM 739 O O . TRP A 1 96 ? 15.722 7.315 -13.021 1.00 95.44 96 TRP A O 1
ATOM 749 N N . LEU A 1 97 ? 13.741 6.525 -13.722 1.00 95.06 97 LEU A N 1
ATOM 750 C CA . LEU A 1 97 ? 13.846 5.207 -13.085 1.00 95.06 97 LEU A CA 1
ATOM 751 C C . LEU A 1 97 ? 14.941 4.325 -13.702 1.00 95.06 97 LEU A C 1
ATOM 753 O O . LEU A 1 97 ? 15.475 3.449 -13.033 1.00 95.06 97 LEU A O 1
ATOM 757 N N . LYS A 1 98 ? 15.305 4.557 -14.967 1.00 95.94 98 LYS A N 1
ATOM 758 C CA . LYS A 1 98 ? 16.433 3.874 -15.628 1.00 95.94 98 LYS A CA 1
ATOM 759 C C . LYS A 1 98 ? 17.755 4.633 -15.493 1.00 95.94 98 LYS A C 1
ATOM 761 O O . LYS A 1 98 ? 18.773 4.175 -16.009 1.00 95.94 98 LYS A O 1
ATOM 766 N N . ASN A 1 99 ? 17.755 5.800 -14.846 1.00 95.50 99 ASN A N 1
ATOM 767 C CA . ASN A 1 99 ? 18.956 6.609 -14.704 1.00 95.50 99 ASN A CA 1
ATOM 768 C C . ASN A 1 99 ? 19.904 5.972 -13.669 1.00 95.50 99 ASN A C 1
ATOM 770 O O . ASN A 1 99 ? 19.477 5.712 -12.546 1.00 95.50 99 ASN A O 1
ATOM 774 N N . PRO A 1 100 ? 21.192 5.757 -13.993 1.00 94.75 100 PRO A N 1
ATOM 775 C CA . PRO A 1 100 ? 22.147 5.165 -13.054 1.00 94.75 100 PRO A CA 1
ATOM 776 C C . PRO A 1 100 ? 22.492 6.088 -11.874 1.00 94.75 100 PRO A C 1
ATOM 778 O O . PRO A 1 100 ? 23.021 5.628 -10.864 1.00 94.75 100 PRO A O 1
ATOM 781 N N . SER A 1 101 ? 22.225 7.394 -11.984 1.00 95.88 101 SER A N 1
ATOM 782 C CA . SER A 1 101 ? 22.435 8.343 -10.895 1.00 95.88 101 SER A CA 1
ATOM 783 C C . SER A 1 101 ? 21.413 8.120 -9.786 1.00 95.88 101 SER A C 1
ATOM 785 O O . SER A 1 101 ? 20.216 8.360 -9.968 1.00 95.88 101 SER A O 1
ATOM 787 N N . PHE A 1 102 ? 21.910 7.751 -8.605 1.00 93.81 102 PHE A N 1
ATOM 788 C CA . PHE A 1 102 ? 21.095 7.544 -7.409 1.00 93.81 102 PHE A CA 1
ATOM 789 C C . PHE A 1 102 ? 20.180 8.735 -7.102 1.00 93.81 102 PHE A C 1
ATOM 791 O O . PHE A 1 102 ? 19.017 8.536 -6.779 1.00 93.81 102 PHE A O 1
ATOM 798 N N . ASN A 1 103 ? 20.661 9.971 -7.262 1.00 95.62 103 ASN A N 1
ATOM 799 C CA . ASN A 1 103 ? 19.864 11.165 -6.962 1.00 95.62 103 ASN A CA 1
ATOM 800 C C . ASN A 1 103 ? 18.632 11.295 -7.867 1.00 95.62 103 ASN A C 1
ATOM 802 O O . ASN A 1 103 ? 17.598 11.786 -7.424 1.00 95.62 103 ASN A O 1
ATOM 806 N N . VAL A 1 104 ? 18.735 10.859 -9.125 1.00 94.56 104 VAL A N 1
ATOM 807 C CA . VAL A 1 104 ? 17.628 10.920 -10.090 1.00 94.56 104 VAL A CA 1
ATOM 808 C C . VAL A 1 104 ? 16.666 9.759 -9.859 1.00 94.56 104 VAL A C 1
ATOM 810 O O . VAL A 1 104 ? 15.461 9.977 -9.737 1.00 94.56 104 VAL A O 1
ATOM 813 N N . TYR A 1 105 ? 17.204 8.545 -9.738 1.00 94.69 105 TYR A N 1
ATOM 814 C CA . TYR A 1 105 ? 16.426 7.339 -9.469 1.00 94.69 105 TYR A CA 1
ATOM 815 C C . TYR A 1 105 ? 15.641 7.447 -8.152 1.00 94.69 105 TYR A C 1
ATOM 817 O O . TYR A 1 105 ? 14.426 7.261 -8.131 1.00 94.69 105 TYR A O 1
ATOM 825 N N . MET A 1 106 ? 16.313 7.827 -7.062 1.00 96.19 106 MET A N 1
ATOM 826 C CA . MET A 1 106 ? 15.703 7.929 -5.735 1.00 96.19 106 MET A CA 1
ATOM 827 C C . MET A 1 106 ? 14.628 9.014 -5.702 1.00 96.19 106 MET A C 1
ATOM 829 O O . MET A 1 106 ? 13.579 8.825 -5.096 1.00 96.19 106 MET A O 1
ATOM 833 N N . LEU A 1 107 ? 14.841 10.143 -6.385 1.00 95.69 107 LEU A N 1
ATOM 834 C CA . LEU A 1 107 ? 13.821 11.185 -6.493 1.00 95.69 107 LEU A CA 1
ATOM 835 C C . LEU A 1 107 ? 12.567 10.670 -7.216 1.00 95.69 107 LEU A C 1
ATOM 837 O O . LEU A 1 107 ? 11.448 10.949 -6.780 1.00 95.69 107 LEU A O 1
ATOM 841 N N . ALA A 1 108 ? 12.737 9.900 -8.293 1.00 95.44 108 ALA A N 1
ATOM 842 C CA . ALA A 1 108 ? 11.625 9.271 -8.999 1.00 95.44 108 ALA A CA 1
ATOM 843 C C . ALA A 1 108 ? 10.882 8.267 -8.104 1.00 95.44 108 ALA A C 1
ATOM 845 O O . ALA A 1 108 ? 9.665 8.354 -7.969 1.00 95.44 108 ALA A O 1
ATOM 846 N N . GLU A 1 109 ? 11.596 7.378 -7.414 1.00 94.94 109 GLU A N 1
ATOM 847 C CA . GLU A 1 109 ? 10.980 6.398 -6.511 1.00 94.94 109 GLU A CA 1
ATOM 848 C C . GLU A 1 109 ? 10.223 7.080 -5.356 1.00 94.94 109 GLU A C 1
ATOM 850 O O . GLU A 1 109 ? 9.068 6.758 -5.068 1.00 94.94 109 GLU A O 1
ATOM 855 N N . GLN A 1 110 ? 10.829 8.088 -4.722 1.00 96.38 110 GLN A N 1
ATOM 856 C CA . GLN A 1 110 ? 10.194 8.804 -3.615 1.00 96.38 110 GLN A CA 1
ATOM 857 C C . GLN A 1 110 ? 9.007 9.658 -4.061 1.00 96.38 110 GLN A C 1
ATOM 859 O O . GLN A 1 110 ? 8.021 9.754 -3.331 1.00 96.38 110 GLN A O 1
ATOM 864 N N . SER A 1 111 ? 9.052 10.254 -5.254 1.00 96.56 111 SER A N 1
ATOM 865 C CA . SER A 1 111 ? 7.897 10.984 -5.791 1.00 96.56 111 SER A CA 1
ATOM 866 C C . SER A 1 111 ? 6.717 10.057 -6.104 1.00 96.56 111 SER A C 1
ATOM 868 O O . SER A 1 111 ? 5.583 10.410 -5.781 1.00 96.56 111 SER A O 1
ATOM 870 N N . LEU A 1 112 ? 6.953 8.841 -6.611 1.00 96.69 112 LEU A N 1
ATOM 871 C CA . LEU A 1 112 ? 5.903 7.825 -6.776 1.00 96.69 112 LEU A CA 1
ATOM 872 C C . LEU A 1 112 ? 5.319 7.389 -5.419 1.00 96.69 112 LEU A C 1
ATOM 874 O O . LEU A 1 112 ? 4.100 7.396 -5.234 1.00 96.69 112 LEU A O 1
ATOM 878 N N . ASN A 1 113 ? 6.165 7.106 -4.425 1.00 96.38 113 ASN A N 1
ATOM 879 C CA . ASN A 1 113 ? 5.714 6.815 -3.056 1.00 96.38 113 ASN A CA 1
ATOM 880 C C . ASN A 1 113 ? 4.902 7.964 -2.441 1.00 96.38 113 ASN A C 1
ATOM 882 O O . ASN A 1 113 ? 3.916 7.732 -1.729 1.00 96.38 113 ASN A O 1
ATOM 886 N N . LEU A 1 114 ? 5.279 9.210 -2.732 1.00 96.69 114 LEU A N 1
ATOM 887 C CA . LEU A 1 114 ? 4.541 10.385 -2.290 1.00 96.69 114 LEU A CA 1
ATOM 888 C C . LEU A 1 114 ? 3.136 10.416 -2.901 1.00 96.69 114 LEU A C 1
ATOM 890 O O . LEU A 1 114 ? 2.187 10.694 -2.174 1.00 96.69 114 LEU A O 1
ATOM 894 N N . LEU A 1 115 ? 2.966 10.075 -4.182 1.00 97.19 115 LEU A N 1
ATOM 895 C CA . LEU A 1 115 ? 1.640 9.989 -4.812 1.00 97.19 115 LEU A CA 1
ATOM 896 C C . LEU A 1 115 ? 0.735 8.969 -4.107 1.00 97.19 115 LEU A C 1
ATOM 898 O O . LEU A 1 115 ? -0.415 9.284 -3.795 1.00 97.19 115 LEU A O 1
ATOM 902 N N . VAL A 1 116 ? 1.259 7.780 -3.787 1.00 97.38 116 VAL A N 1
ATOM 903 C CA . VAL A 1 116 ? 0.520 6.756 -3.022 1.00 97.38 116 VAL A CA 1
ATOM 904 C C . VAL A 1 116 ? 0.133 7.291 -1.640 1.00 97.38 116 VAL A C 1
ATOM 906 O O . VAL A 1 116 ? -1.017 7.175 -1.213 1.00 97.38 116 VAL A O 1
ATOM 909 N N . THR A 1 117 ? 1.075 7.937 -0.953 1.00 95.69 117 THR A N 1
ATOM 910 C CA . THR A 1 117 ? 0.851 8.521 0.377 1.00 95.69 117 THR A CA 1
ATOM 911 C C . THR A 1 117 ? -0.215 9.618 0.339 1.00 95.69 117 THR A C 1
ATOM 913 O O . THR A 1 117 ? -1.109 9.650 1.187 1.00 95.69 117 THR A O 1
ATOM 916 N N . LEU A 1 118 ? -0.173 10.496 -0.666 1.00 96.00 118 LEU A N 1
ATOM 917 C CA . LEU A 1 118 ? -1.161 11.554 -0.866 1.00 96.00 118 LEU A CA 1
ATOM 918 C C . LEU A 1 118 ? -2.558 10.985 -1.132 1.00 96.00 118 LEU A C 1
ATOM 920 O O . LEU A 1 118 ? -3.527 11.524 -0.599 1.00 96.00 118 LEU A O 1
ATOM 924 N N . ALA A 1 119 ? -2.682 9.882 -1.875 1.00 97.19 119 ALA A N 1
ATOM 925 C CA . ALA A 1 119 ? -3.965 9.211 -2.096 1.00 97.19 119 ALA A CA 1
ATOM 926 C C . ALA A 1 119 ? -4.572 8.672 -0.785 1.00 97.19 119 ALA A C 1
ATOM 928 O O . ALA A 1 119 ? -5.771 8.839 -0.522 1.00 97.19 119 ALA A O 1
ATOM 929 N N . VAL A 1 120 ? -3.740 8.091 0.085 1.00 95.31 120 VAL A N 1
ATOM 930 C CA . VAL A 1 120 ? -4.157 7.652 1.425 1.00 95.31 120 VAL A CA 1
ATOM 931 C C . VAL A 1 120 ? -4.577 8.850 2.280 1.00 95.31 120 VAL A C 1
ATOM 933 O O . VAL A 1 120 ? -5.668 8.834 2.849 1.00 95.31 120 VAL A O 1
ATOM 936 N N . ILE A 1 121 ? -3.774 9.919 2.333 1.00 92.75 121 ILE A N 1
ATOM 937 C CA . ILE A 1 121 ? -4.105 11.144 3.083 1.00 92.75 121 ILE A CA 1
ATOM 938 C C . ILE A 1 121 ? -5.420 11.756 2.586 1.00 92.75 121 ILE A C 1
ATOM 940 O O . ILE A 1 121 ? -6.277 12.106 3.397 1.00 92.75 121 ILE A O 1
ATOM 944 N N . ALA A 1 122 ? -5.615 11.859 1.271 1.00 93.88 122 ALA A N 1
ATOM 945 C CA . ALA A 1 122 ? -6.846 12.379 0.685 1.00 93.88 122 ALA A CA 1
ATOM 946 C C . ALA A 1 122 ? -8.064 11.552 1.123 1.00 93.88 122 ALA A C 1
ATOM 948 O O . ALA A 1 122 ? -9.065 12.113 1.561 1.00 93.88 122 ALA A O 1
ATOM 949 N N . THR A 1 123 ? -7.955 10.223 1.101 1.00 94.06 123 THR A N 1
ATOM 950 C CA . THR A 1 123 ? -9.016 9.312 1.567 1.00 94.06 123 THR A CA 1
ATOM 951 C C . THR A 1 123 ? -9.336 9.527 3.040 1.00 94.06 123 THR A C 1
ATOM 953 O O . THR A 1 123 ? -10.495 9.660 3.430 1.00 94.06 123 THR A O 1
ATOM 956 N N . LEU A 1 124 ? -8.302 9.621 3.866 1.00 91.56 124 LEU A N 1
ATOM 957 C CA . LEU A 1 124 ? -8.417 9.877 5.292 1.00 91.56 124 LEU A CA 1
ATOM 958 C C . LEU A 1 124 ? -9.111 11.223 5.588 1.00 91.56 124 LEU A C 1
ATOM 960 O O . LEU A 1 124 ? -9.981 11.287 6.461 1.00 91.56 124 LEU A O 1
ATOM 964 N N . LEU A 1 125 ? -8.808 12.274 4.819 1.00 89.94 125 LEU A N 1
ATOM 965 C CA . LEU A 1 125 ? -9.495 13.569 4.896 1.00 89.94 125 LEU A CA 1
ATOM 966 C C . LEU A 1 125 ? -10.962 13.483 4.442 1.00 89.94 125 LEU A C 1
ATOM 968 O O . LEU A 1 125 ? -11.839 14.034 5.111 1.00 89.94 125 LEU A O 1
ATOM 972 N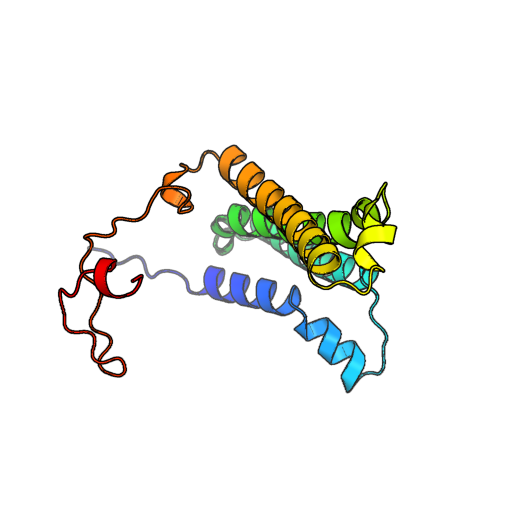 N . LEU A 1 126 ? -11.257 12.751 3.360 1.00 91.25 126 LEU A N 1
ATOM 973 C CA . LEU A 1 126 ? -12.627 12.510 2.879 1.00 91.25 126 LEU A CA 1
ATOM 974 C C . LEU A 1 126 ? -13.482 11.765 3.914 1.00 91.25 126 LEU A C 1
ATOM 976 O O . LEU A 1 126 ? -14.688 11.988 4.013 1.00 91.25 126 LEU A O 1
ATOM 980 N N . MET A 1 127 ? -12.857 10.945 4.759 1.00 90.31 127 MET A N 1
ATOM 981 C CA . MET A 1 127 ? -13.504 10.255 5.880 1.00 90.31 127 MET A CA 1
ATOM 982 C C . MET A 1 127 ? -13.742 11.159 7.107 1.00 90.31 127 MET A C 1
ATOM 984 O O . MET A 1 127 ? -14.073 10.654 8.182 1.00 90.31 127 MET A O 1
ATOM 988 N N . LYS A 1 128 ? -13.614 12.488 6.954 1.00 78.69 128 LYS A N 1
ATOM 989 C CA . LYS A 1 128 ? -13.846 13.532 7.976 1.00 78.69 128 LYS A CA 1
ATOM 990 C C . LYS A 1 128 ? -12.977 13.415 9.225 1.00 78.69 128 LYS A C 1
ATOM 992 O O . LYS A 1 128 ? -13.328 13.917 10.293 1.00 78.69 128 LYS A O 1
ATOM 997 N N . LYS A 1 129 ? -11.843 12.748 9.114 1.00 76.19 129 LYS A N 1
ATOM 998 C CA . LYS A 1 129 ? -10.895 12.645 10.214 1.00 76.19 129 LYS A CA 1
ATOM 999 C C . LYS A 1 129 ? -10.005 13.887 10.235 1.00 76.19 129 LYS A C 1
ATOM 1001 O O . LYS A 1 129 ? -9.683 14.452 9.186 1.00 76.19 129 LYS A O 1
ATOM 1006 N N . LYS A 1 130 ? -9.654 14.368 11.427 1.00 74.50 130 LYS A N 1
ATOM 1007 C CA . LYS A 1 130 ? -8.921 15.630 11.572 1.00 74.50 130 LYS A CA 1
ATOM 1008 C C . LYS A 1 130 ? -7.458 15.417 11.196 1.00 74.50 130 LYS A C 1
ATOM 1010 O O . LYS A 1 130 ? -6.907 14.346 11.413 1.00 74.50 130 LYS A O 1
ATOM 1015 N N . ARG A 1 131 ? -6.783 16.469 10.716 1.00 72.56 131 ARG A N 1
ATOM 1016 C CA . ARG A 1 131 ? -5.327 16.440 10.444 1.00 72.56 131 ARG A CA 1
ATOM 1017 C C . ARG A 1 131 ? -4.511 15.977 11.663 1.00 72.56 131 ARG A C 1
ATOM 1019 O O . ARG A 1 131 ? -3.510 15.285 11.514 1.00 72.56 131 ARG A O 1
ATOM 1026 N N . GLN A 1 132 ? -4.990 16.324 12.859 1.00 71.19 132 GLN A N 1
ATOM 1027 C CA . GLN A 1 132 ? -4.435 15.902 14.149 1.00 71.19 132 GLN A CA 1
ATOM 1028 C C . GLN A 1 132 ? -4.492 14.381 14.363 1.00 71.19 132 GLN A C 1
ATOM 1030 O O . GLN A 1 132 ? -3.571 13.825 14.950 1.00 71.19 132 GLN A O 1
ATOM 1035 N N . ASP A 1 133 ? -5.516 13.704 13.837 1.00 70.62 133 ASP A N 1
ATOM 1036 C CA . ASP A 1 133 ? -5.731 12.263 14.030 1.00 70.62 133 ASP A CA 1
ATOM 1037 C C . ASP A 1 133 ? -4.792 11.403 13.162 1.00 70.62 133 ASP A C 1
ATOM 1039 O O . ASP A 1 133 ? -4.739 10.185 13.321 1.00 70.62 133 ASP A O 1
ATOM 1043 N N . PHE A 1 134 ? -4.058 12.030 12.237 1.00 68.81 134 PHE A N 1
ATOM 1044 C CA . PHE A 1 134 ? -3.147 11.368 11.295 1.00 68.81 134 PHE A CA 1
ATOM 1045 C C . PHE A 1 134 ? -1.717 11.872 11.375 1.00 68.81 134 PHE A C 1
ATOM 1047 O O . PHE A 1 134 ? -0.957 11.699 10.426 1.00 68.81 134 PHE A O 1
ATOM 1054 N N . TYR A 1 135 ? -1.356 12.528 12.477 1.00 70.69 135 TYR A N 1
ATOM 1055 C CA . TYR A 1 135 ? 0.001 13.032 12.684 1.00 70.69 135 TYR A CA 1
ATOM 1056 C C . TYR A 1 135 ? 0.449 14.053 11.616 1.00 70.69 135 TYR A C 1
ATOM 1058 O O . TYR A 1 135 ? 1.637 14.320 11.470 1.00 70.69 135 TYR A O 1
ATOM 1066 N N . LEU A 1 136 ? -0.498 14.704 10.920 1.00 74.81 136 LEU A N 1
ATOM 1067 C CA . LEU A 1 136 ? -0.246 15.844 10.020 1.00 74.81 136 LEU A CA 1
ATOM 1068 C C . LEU A 1 136 ? -0.193 17.168 10.794 1.00 74.81 136 LEU A C 1
ATOM 1070 O O . LEU A 1 136 ? -0.656 18.215 10.336 1.00 74.81 136 LEU A O 1
ATOM 1074 N N . VAL A 1 137 ? 0.327 17.107 12.013 1.00 79.62 137 VAL A N 1
ATOM 1075 C CA . VAL A 1 137 ? 0.566 18.247 12.887 1.00 79.62 137 VAL A CA 1
ATOM 1076 C C . VAL A 1 137 ? 1.970 18.090 13.427 1.00 79.62 137 VAL A C 1
ATOM 1078 O O . VAL A 1 137 ? 2.420 16.978 13.694 1.00 79.62 137 VAL A O 1
ATOM 1081 N N . LYS A 1 138 ? 2.669 19.215 13.572 1.00 75.50 138 LYS A N 1
ATOM 1082 C CA . LYS A 1 138 ? 3.980 19.230 14.207 1.00 75.50 138 LYS A CA 1
ATOM 1083 C C . LYS A 1 138 ? 3.856 18.582 15.588 1.00 75.50 138 LYS A C 1
ATOM 1085 O O . LYS A 1 138 ? 3.078 19.056 16.413 1.00 75.50 138 LYS A O 1
ATOM 1090 N N . GLY A 1 139 ? 4.585 17.488 15.803 1.00 72.81 139 GLY A N 1
ATOM 1091 C CA . GLY A 1 139 ? 4.634 16.831 17.104 1.00 72.81 139 GLY A CA 1
ATOM 1092 C C . GLY A 1 139 ? 5.140 17.790 18.182 1.00 72.81 139 GLY A C 1
ATOM 1093 O O . GLY A 1 139 ? 5.894 18.724 17.893 1.00 72.81 139 GLY A O 1
ATOM 1094 N N . ASP A 1 140 ? 4.722 17.561 19.424 1.00 77.25 140 ASP A N 1
ATOM 1095 C CA . ASP A 1 140 ? 5.233 18.315 20.562 1.00 77.25 140 ASP A CA 1
ATOM 1096 C C . ASP A 1 140 ? 6.667 17.862 20.880 1.00 77.25 140 ASP A C 1
ATOM 1098 O O . ASP A 1 140 ? 6.900 16.792 21.441 1.00 77.25 140 ASP A O 1
ATOM 1102 N N . LEU A 1 141 ? 7.642 18.685 20.489 1.00 73.69 141 LEU A N 1
ATOM 1103 C CA . LEU A 1 141 ? 9.067 18.425 20.711 1.00 73.69 141 LEU A CA 1
ATOM 1104 C C . LEU A 1 141 ? 9.482 18.590 22.183 1.00 73.69 141 LEU A C 1
ATOM 1106 O O . LEU A 1 141 ? 10.583 18.178 22.558 1.00 73.69 141 LEU A O 1
ATOM 1110 N N . ASP A 1 142 ? 8.635 19.211 23.007 1.00 76.75 142 ASP A N 1
ATOM 1111 C CA . ASP A 1 142 ? 8.832 19.351 24.448 1.00 76.75 142 ASP A CA 1
ATOM 1112 C C . ASP A 1 142 ? 8.154 18.224 25.245 1.00 76.75 142 ASP A C 1
ATOM 1114 O O . ASP A 1 142 ? 8.362 18.137 26.459 1.00 76.75 142 ASP A O 1
ATOM 1118 N N . ALA A 1 143 ? 7.421 17.322 24.579 1.00 77.06 143 ALA A N 1
ATOM 1119 C CA . ALA A 1 143 ? 6.820 16.165 25.227 1.00 77.06 143 ALA A CA 1
ATOM 1120 C C . ALA A 1 143 ? 7.897 15.274 25.884 1.00 77.06 143 ALA A C 1
ATOM 1122 O O . ALA A 1 143 ? 8.954 15.030 25.287 1.00 77.06 143 ALA A O 1
ATOM 1123 N N . PRO A 1 144 ? 7.649 14.763 27.104 1.00 76.31 144 PRO A N 1
ATOM 1124 C CA . PRO A 1 144 ? 8.586 13.879 27.783 1.00 76.31 144 PRO A CA 1
ATOM 1125 C C . PRO A 1 144 ? 8.692 12.549 27.029 1.00 76.31 144 PRO A C 1
ATOM 1127 O O . PRO A 1 144 ? 7.686 11.874 26.794 1.00 76.31 144 PRO A O 1
ATOM 1130 N N . ALA A 1 145 ? 9.910 12.148 26.665 1.00 72.50 145 ALA A N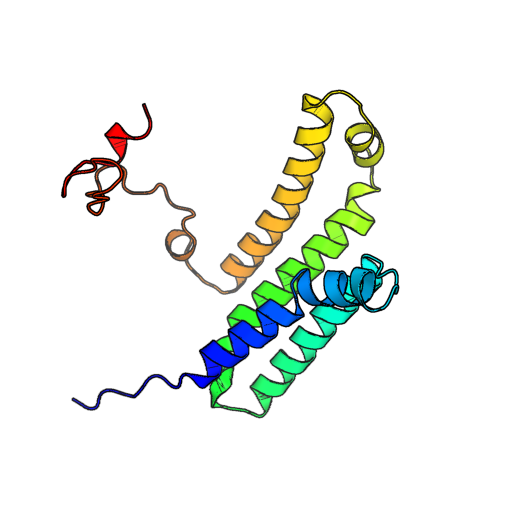 1
ATOM 1131 C CA . ALA A 1 145 ? 10.162 10.831 26.102 1.00 72.50 145 ALA A CA 1
ATOM 1132 C C . ALA A 1 145 ? 9.887 9.753 27.160 1.00 72.50 145 ALA A C 1
ATOM 1134 O O . ALA A 1 145 ? 10.227 9.900 28.343 1.00 72.50 145 ALA A O 1
ATOM 1135 N N . GLN A 1 146 ? 9.262 8.653 26.736 1.00 72.44 146 GLN A N 1
ATOM 1136 C CA . GLN A 1 146 ? 9.158 7.477 27.592 1.00 72.44 146 GLN A CA 1
ATOM 1137 C C . GLN A 1 146 ? 10.556 6.894 27.835 1.00 72.44 146 GLN A C 1
ATOM 1139 O O . GLN A 1 146 ? 11.396 6.927 26.936 1.00 72.44 146 GLN A O 1
ATOM 1144 N N . PRO A 1 147 ? 10.827 6.363 29.039 1.00 76.56 147 PRO A N 1
ATOM 1145 C CA . PRO A 1 147 ? 12.150 5.862 29.375 1.00 76.56 147 PRO A CA 1
ATOM 1146 C C . PRO A 1 147 ? 12.497 4.639 28.523 1.00 76.56 147 PRO A C 1
ATOM 1148 O O . PRO A 1 147 ? 11.886 3.577 28.655 1.00 76.56 147 PRO A O 1
ATOM 1151 N N . ILE A 1 148 ? 13.527 4.772 27.690 1.00 76.44 148 ILE A N 1
ATOM 1152 C CA . ILE A 1 148 ? 14.089 3.679 26.897 1.00 76.44 148 ILE A CA 1
ATOM 1153 C C . ILE A 1 148 ? 15.385 3.240 27.575 1.00 76.44 148 ILE A C 1
ATOM 1155 O O . ILE A 1 148 ? 16.473 3.724 27.263 1.00 76.44 148 ILE A O 1
ATOM 1159 N N . ARG A 1 149 ? 15.257 2.319 28.540 1.00 76.38 149 ARG A N 1
ATOM 1160 C CA . ARG A 1 149 ? 16.358 1.906 29.435 1.00 76.38 149 ARG A CA 1
ATOM 1161 C C . ARG A 1 149 ? 17.611 1.423 28.695 1.00 76.38 149 ARG A C 1
ATOM 1163 O O . ARG A 1 149 ? 18.710 1.628 29.189 1.00 76.38 149 ARG A O 1
ATOM 1170 N N . TRP A 1 150 ? 17.452 0.815 27.520 1.00 79.56 150 TRP A N 1
ATOM 1171 C CA . TRP A 1 150 ? 18.560 0.280 26.719 1.00 79.56 150 TRP A CA 1
ATOM 1172 C C . TRP A 1 150 ? 19.268 1.327 25.844 1.00 79.56 150 TRP A C 1
ATOM 1174 O O . TRP A 1 150 ? 20.385 1.090 25.404 1.00 79.56 150 TRP A O 1
ATOM 1184 N N . LEU A 1 151 ? 18.652 2.495 25.637 1.00 74.00 151 LEU A N 1
ATOM 1185 C CA . LEU A 1 151 ? 19.224 3.641 24.917 1.00 74.00 151 LEU A CA 1
ATOM 1186 C C . LEU A 1 151 ? 19.708 4.748 25.872 1.00 74.00 151 LEU A C 1
ATOM 1188 O O . LEU A 1 151 ? 20.036 5.846 25.435 1.00 74.00 151 LEU A O 1
ATOM 1192 N N . GLY A 1 152 ? 19.720 4.489 27.186 1.00 75.12 152 GLY A N 1
ATOM 1193 C CA . GLY A 1 152 ? 20.126 5.472 28.197 1.00 75.12 152 GLY A CA 1
ATOM 1194 C C . GLY A 1 152 ? 19.159 6.651 28.370 1.00 75.12 152 GLY A C 1
ATOM 1195 O O . GLY A 1 152 ? 19.488 7.598 29.083 1.00 75.12 152 GLY A O 1
ATOM 1196 N N . VAL A 1 153 ? 17.969 6.598 27.758 1.00 74.75 153 VAL A N 1
ATOM 1197 C CA . VAL A 1 153 ? 16.957 7.664 27.818 1.00 74.75 153 VAL A CA 1
ATOM 1198 C C . VAL A 1 153 ? 16.278 7.644 29.181 1.00 74.75 153 VAL A C 1
ATOM 1200 O O . VAL A 1 153 ? 15.576 6.683 29.524 1.00 74.75 153 VAL A O 1
ATOM 1203 N N . LYS A 1 154 ? 16.485 8.699 29.971 1.00 73.25 154 LYS A N 1
ATOM 1204 C CA . LYS A 1 154 ? 15.868 8.845 31.290 1.00 73.25 154 LYS A CA 1
ATOM 1205 C C . LYS A 1 154 ? 14.440 9.361 31.138 1.00 73.25 154 LYS A C 1
ATOM 1207 O O . LYS A 1 154 ? 14.077 10.022 30.168 1.00 73.25 154 LYS A O 1
ATOM 1212 N N . GLN A 1 155 ? 13.603 9.048 32.121 1.00 67.31 155 GLN A N 1
ATOM 1213 C CA . GLN A 1 155 ? 12.226 9.530 32.153 1.00 67.31 155 GLN A CA 1
ATOM 1214 C C . GLN A 1 155 ? 12.216 11.066 32.225 1.00 67.31 155 GLN A C 1
ATOM 1216 O O . GLN A 1 155 ? 12.817 11.640 33.131 1.00 67.31 155 GLN A O 1
ATOM 1221 N N . GLY A 1 156 ? 11.550 11.719 31.269 1.00 67.06 156 GLY A N 1
ATOM 1222 C CA . GLY A 1 156 ? 11.490 13.183 31.188 1.00 67.06 156 GLY A CA 1
ATOM 1223 C C . GLY A 1 156 ? 12.557 13.839 30.303 1.00 67.06 156 GLY A C 1
ATOM 1224 O O . GLY A 1 156 ? 12.546 15.064 30.177 1.00 67.06 156 GLY A O 1
ATOM 1225 N N . ASP A 1 157 ? 13.439 13.068 29.653 1.00 71.06 157 ASP A N 1
ATOM 1226 C CA . ASP A 1 157 ? 14.263 13.607 28.567 1.00 71.06 157 ASP A CA 1
ATOM 1227 C C . ASP A 1 157 ? 13.354 14.113 27.433 1.00 71.06 157 ASP A C 1
ATOM 1229 O O . ASP A 1 157 ? 12.417 13.434 27.012 1.00 71.06 157 ASP A O 1
ATOM 1233 N N . ARG A 1 158 ? 13.598 15.337 26.954 1.00 71.38 158 ARG A N 1
ATOM 1234 C CA . ARG A 1 158 ? 12.810 15.943 25.868 1.00 71.38 158 ARG A CA 1
ATOM 1235 C C . ARG A 1 158 ? 13.303 15.462 24.510 1.00 71.38 158 ARG A C 1
ATOM 1237 O O . ARG A 1 158 ? 14.510 15.334 24.301 1.00 71.38 158 ARG A O 1
ATOM 1244 N N . TRP A 1 159 ? 12.388 15.327 23.551 1.00 70.81 159 TRP A N 1
ATOM 1245 C CA . TRP A 1 159 ? 12.710 14.922 22.177 1.00 70.81 159 TRP A CA 1
ATOM 1246 C C . TRP A 1 159 ? 13.725 15.833 21.473 1.00 70.81 159 TRP A C 1
ATOM 1248 O O . TRP A 1 159 ? 14.477 15.359 20.626 1.00 70.81 159 TRP A O 1
ATOM 1258 N N . LYS A 1 160 ? 13.843 17.106 21.882 1.00 72.69 160 LYS A N 1
ATOM 1259 C CA . LYS A 1 160 ? 14.882 18.035 21.393 1.00 72.69 160 LYS A CA 1
ATOM 1260 C C . LYS A 1 160 ? 16.323 17.525 21.547 1.00 72.69 160 LYS A C 1
ATOM 1262 O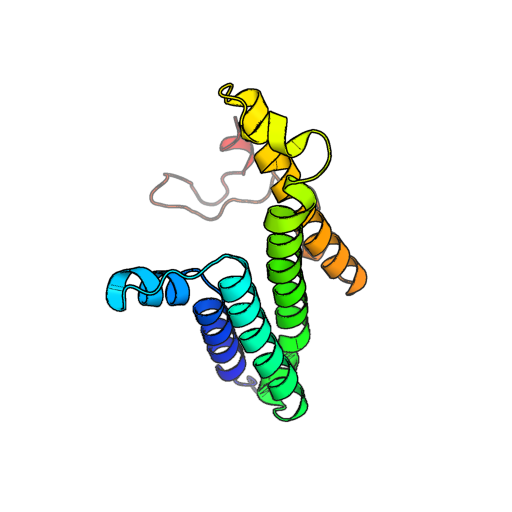 O . LYS A 1 160 ? 17.181 17.980 20.804 1.00 72.69 160 LYS A O 1
ATOM 1267 N N . ARG A 1 161 ? 16.609 16.606 22.479 1.00 69.62 161 ARG A N 1
ATOM 1268 C CA . ARG A 1 161 ? 17.959 16.033 22.659 1.00 69.62 161 ARG A CA 1
ATOM 1269 C C . ARG A 1 161 ? 18.326 14.951 21.641 1.00 69.62 161 ARG A C 1
ATOM 1271 O O . ARG A 1 161 ? 19.505 14.665 21.499 1.00 69.62 161 ARG A O 1
ATOM 1278 N N . PHE A 1 162 ? 17.349 14.354 20.958 1.00 66.75 162 PHE A N 1
ATOM 1279 C CA . PHE A 1 162 ? 17.560 13.213 20.053 1.00 66.75 162 PHE A CA 1
ATOM 1280 C C . PHE A 1 162 ? 17.600 13.597 18.568 1.00 66.75 162 PHE A C 1
ATOM 1282 O O . PHE A 1 162 ? 17.724 12.720 17.720 1.00 66.75 162 PHE A O 1
ATOM 1289 N N . GLY A 1 163 ? 17.451 14.885 18.251 1.00 55.69 163 GLY A N 1
ATOM 1290 C CA . GLY A 1 163 ? 17.409 15.397 16.878 1.00 55.69 163 GLY A CA 1
ATOM 1291 C C . GLY A 1 163 ? 18.461 16.463 16.571 1.00 55.69 163 GLY A C 1
ATOM 1292 O O . GLY A 1 163 ? 18.246 17.236 15.641 1.00 55.69 163 GLY A O 1
ATOM 1293 N N . ALA A 1 164 ? 19.525 16.544 17.378 1.00 47.19 164 ALA A N 1
ATOM 1294 C CA . ALA A 1 164 ? 20.677 17.420 17.162 1.00 47.19 164 ALA A CA 1
ATOM 1295 C C . ALA A 1 164 ? 21.865 16.615 16.627 1.00 47.19 164 ALA A C 1
ATOM 1297 O O . ALA A 1 164 ? 22.055 15.481 17.122 1.00 47.19 164 ALA A O 1
#